Protein AF-A0AAU6SR54-F1 (afdb_monomer)

InterPro domains:
  IPR010985 Ribbon-helix-helix [SSF47598] (5-48)
  IPR013321 Arc-type ribbon-helix-helix [G3DSA:1.10.1220.10] (1-50)

Secondary structure (DSSP, 8-state):
------PPP------HHHHHHHHHHHHHTT--HHHHHHHHHHHHHHHHHHTT-

pLDDT: mean 84.88, std 15.59, range [40.75, 97.69]

Mean predicted aligned error: 7.05 Å

Nearest PDB structures (foldseek):
  5zkt-assembly1_A  TM=5.974E-01  e=4.156E+00  Oryza sativa Japonica Group
  7vp2-assembly1_B  TM=5.941E-01  e=4.156E+00  Arabidopsis thaliana
  7vp4-assembly3_J  TM=5.886E-01  e=6.802E+00  Arabidopsis thaliana
  7odt-assembly1_a  TM=5.119E-01  e=9.448E+00  Homo sapiens

Solvent-accessible surface area (backbone atoms only — not comparable to full-atom values): 3434 Å² total; per-residue (Å²): 133,84,76,79,80,76,74,86,84,80,86,84,91,65,61,69,69,59,48,52,50,43,52,56,54,17,58,77,66,77,45,53,56,66,59,50,51,52,52,52,52,52,55,54,54,55,48,57,62,63,74,73,114

Foldseek 3Di:
DPPPPDDDDDDDDDDPVVVVVLVVVCVVVVHDSVVVVVVVVVVVVVVVVVVVD

Radius of gyration: 14.57 Å; Cα contacts (8 Å, |Δi|>4): 10; chains: 1; bounding box: 43×23×29 Å

Sequence (53 aa):
MEKEFKFKHFSLRLPNEMRNWLVDESAKRFQSQNAMIIEILRKEMNKEVKGSE

Structure (mmCIF, N/CA/C/O backbone):
data_AF-A0AAU6SR54-F1
#
_entry.id   AF-A0AAU6SR54-F1
#
loop_
_atom_site.group_PDB
_atom_site.id
_atom_site.type_symbol
_atom_site.label_atom_id
_atom_site.label_alt_id
_atom_site.label_comp_id
_atom_site.label_asym_id
_atom_site.label_entity_id
_atom_site.label_seq_id
_atom_site.pdbx_PDB_ins_code
_atom_site.Cartn_x
_atom_site.Cartn_y
_atom_site.Cartn_z
_atom_site.occupancy
_atom_site.B_iso_or_equiv
_atom_site.auth_seq_id
_atom_site.auth_comp_id
_atom_site.auth_asym_id
_atom_site.auth_atom_id
_atom_site.pdbx_PDB_model_num
ATOM 1 N N . MET A 1 1 ? 25.108 10.897 20.240 1.00 40.75 1 MET A N 1
ATOM 2 C CA . MET A 1 1 ? 25.022 9.736 19.332 1.00 40.75 1 MET A CA 1
ATOM 3 C C . MET A 1 1 ? 23.548 9.385 19.235 1.00 40.75 1 MET A C 1
ATOM 5 O O . MET A 1 1 ? 22.999 8.821 20.176 1.00 40.75 1 MET A O 1
ATOM 9 N N . GLU A 1 2 ? 22.872 9.879 18.200 1.00 49.84 2 GLU A N 1
ATOM 10 C CA . GLU A 1 2 ? 21.450 9.602 17.988 1.00 49.84 2 GLU A CA 1
ATOM 11 C C . GLU A 1 2 ? 21.297 8.099 17.738 1.00 49.84 2 GLU A C 1
ATOM 13 O O . GLU A 1 2 ? 21.939 7.540 16.851 1.00 49.84 2 GLU A O 1
ATOM 18 N N . LYS A 1 3 ? 20.530 7.410 18.589 1.00 54.75 3 LYS A N 1
ATOM 19 C CA . LYS A 1 3 ? 20.219 5.995 18.380 1.00 54.75 3 LYS A CA 1
ATOM 20 C C . LYS A 1 3 ? 19.352 5.916 17.128 1.00 54.75 3 LYS A C 1
ATOM 22 O O . LYS A 1 3 ? 18.191 6.309 17.187 1.00 54.75 3 LYS A O 1
ATOM 2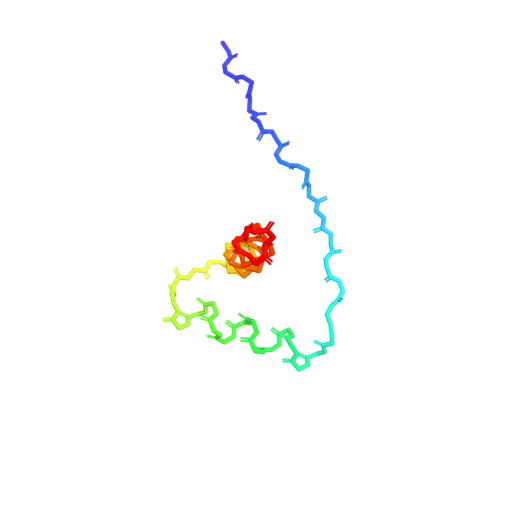7 N N . GLU A 1 4 ? 19.906 5.418 16.024 1.00 55.56 4 GLU A N 1
ATOM 28 C CA . GLU A 1 4 ? 19.124 5.070 14.837 1.00 55.56 4 GLU A CA 1
ATOM 29 C C . GLU A 1 4 ? 17.964 4.167 15.265 1.00 55.56 4 GLU A C 1
ATOM 31 O O . GLU A 1 4 ? 18.151 3.028 15.707 1.00 55.56 4 GLU A O 1
ATOM 36 N N . PHE A 1 5 ? 16.750 4.704 15.192 1.00 57.88 5 PHE A N 1
ATOM 37 C CA . PHE A 1 5 ? 15.540 3.996 15.567 1.00 57.88 5 PHE A CA 1
ATOM 38 C C . PHE A 1 5 ? 15.252 2.953 14.479 1.00 57.88 5 PHE A C 1
ATOM 40 O O . PHE A 1 5 ? 14.597 3.234 13.477 1.00 57.88 5 PHE A O 1
ATOM 47 N N . LYS A 1 6 ? 15.805 1.74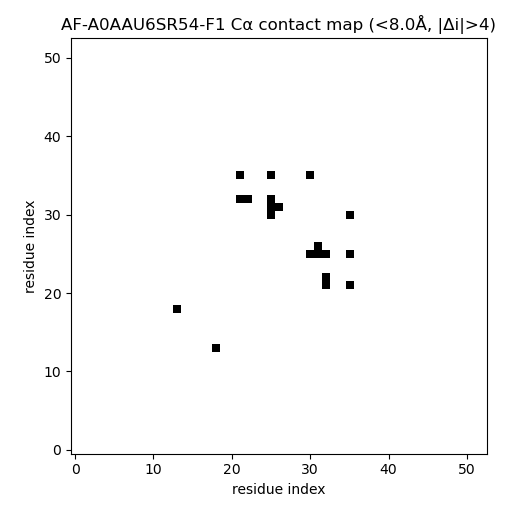4 14.627 1.00 66.56 6 LYS A N 1
ATOM 48 C CA . LYS A 1 6 ? 15.553 0.639 13.694 1.00 66.56 6 LYS A CA 1
ATOM 49 C C . LYS A 1 6 ? 14.116 0.160 13.867 1.00 66.56 6 LYS A C 1
ATOM 51 O O . LYS A 1 6 ? 13.792 -0.531 14.833 1.00 66.56 6 LYS A O 1
ATOM 56 N N . PHE A 1 7 ? 13.250 0.528 12.929 1.00 70.12 7 PHE A N 1
ATOM 57 C CA . PHE A 1 7 ? 11.908 -0.038 12.848 1.00 70.12 7 PHE A CA 1
ATOM 58 C C . PHE A 1 7 ? 12.000 -1.557 12.657 1.00 70.12 7 PHE A C 1
ATOM 60 O O . PHE A 1 7 ? 12.791 -2.047 11.851 1.00 70.12 7 PHE A O 1
ATOM 67 N N . LYS A 1 8 ? 11.198 -2.317 13.412 1.00 79.69 8 LYS A N 1
ATOM 68 C CA . LYS A 1 8 ? 11.117 -3.772 13.242 1.00 79.69 8 LYS A CA 1
ATOM 69 C C . LYS A 1 8 ? 10.563 -4.074 11.850 1.00 79.69 8 LYS A C 1
ATOM 71 O O . LYS A 1 8 ? 9.454 -3.660 11.521 1.00 79.69 8 LYS A O 1
ATOM 76 N N . HIS A 1 9 ? 11.331 -4.803 11.048 1.00 80.19 9 HIS A N 1
ATOM 77 C CA . HIS A 1 9 ? 10.872 -5.281 9.750 1.00 80.19 9 HIS A CA 1
ATOM 78 C C . HIS A 1 9 ? 9.895 -6.445 9.931 1.00 80.19 9 HIS A C 1
ATOM 80 O O . HIS A 1 9 ? 10.107 -7.317 10.774 1.00 80.19 9 HIS A O 1
ATOM 86 N N . PHE A 1 10 ? 8.846 -6.480 9.113 1.00 82.00 10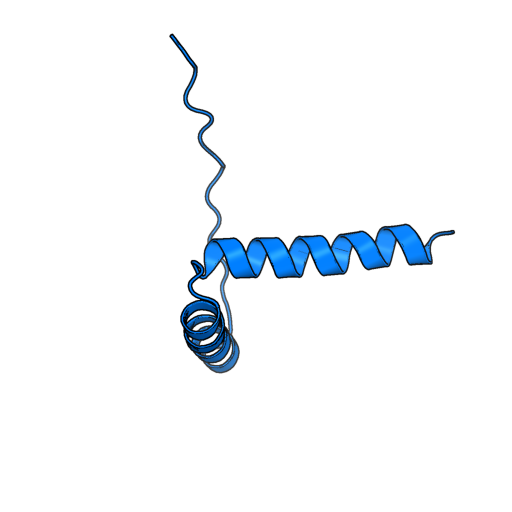 PHE A N 1
ATOM 87 C CA . PHE A 1 10 ? 7.945 -7.622 8.997 1.00 82.00 10 PHE A CA 1
ATOM 88 C C . PHE A 1 10 ? 7.778 -7.995 7.524 1.00 82.00 10 PHE A C 1
ATOM 90 O O . PHE A 1 10 ? 7.935 -7.162 6.634 1.00 82.00 10 PHE A O 1
ATOM 97 N N . SER A 1 11 ? 7.489 -9.268 7.269 1.00 85.38 11 SER A N 1
ATOM 98 C CA . SER A 1 11 ? 7.205 -9.773 5.926 1.00 85.38 11 SER A CA 1
ATOM 99 C C . SER A 1 11 ? 5.714 -10.047 5.798 1.00 85.38 11 SER A C 1
ATOM 101 O O . SER A 1 11 ? 5.167 -10.834 6.568 1.00 85.38 11 SER A O 1
ATOM 103 N N . LEU A 1 12 ? 5.065 -9.422 4.817 1.00 86.50 12 LEU A N 1
ATOM 104 C CA . LEU A 1 12 ? 3.651 -9.638 4.529 1.00 86.50 12 LEU A CA 1
ATOM 105 C C . LEU A 1 12 ? 3.503 -10.623 3.366 1.00 86.50 12 LEU A C 1
ATOM 107 O O . LEU A 1 12 ? 4.019 -10.392 2.271 1.00 86.50 12 LEU A O 1
ATOM 111 N N . ARG A 1 13 ? 2.794 -11.732 3.592 1.00 91.31 13 ARG A N 1
ATOM 112 C CA . ARG A 1 13 ? 2.440 -12.670 2.520 1.00 91.31 13 ARG A CA 1
ATOM 113 C C . ARG A 1 13 ? 1.097 -12.251 1.936 1.00 91.31 13 ARG A C 1
ATOM 115 O O . ARG A 1 13 ? 0.079 -12.358 2.608 1.00 91.31 13 ARG A O 1
ATOM 122 N N . LEU A 1 14 ? 1.123 -11.776 0.695 1.00 91.81 14 LEU A N 1
ATOM 123 C CA . LEU A 1 14 ? -0.063 -11.382 -0.063 1.00 91.81 14 LEU A CA 1
ATOM 124 C C . LEU A 1 14 ? -0.292 -12.336 -1.242 1.00 91.81 14 LEU A C 1
ATOM 126 O O . LEU A 1 14 ? 0.697 -12.786 -1.835 1.00 91.81 14 LEU A O 1
ATOM 130 N N .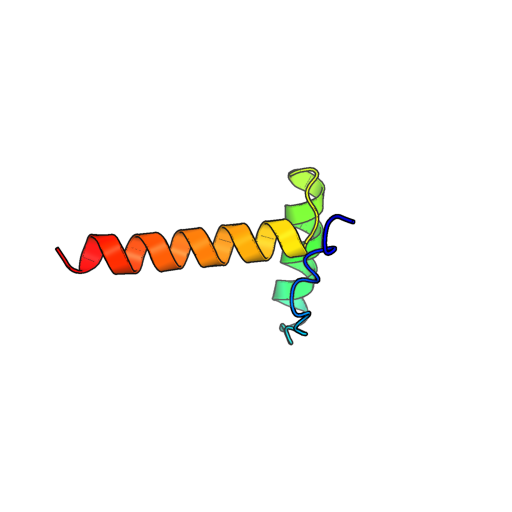 PRO A 1 15 ? -1.559 -12.596 -1.620 1.00 96.88 15 PRO A N 1
ATOM 131 C CA . PRO A 1 15 ? -1.893 -13.181 -2.914 1.00 96.88 15 PRO A CA 1
ATOM 132 C C . PRO A 1 15 ? -1.276 -12.380 -4.066 1.00 96.88 15 PRO A C 1
ATOM 134 O O . PRO A 1 15 ? -1.105 -11.162 -3.965 1.00 96.88 15 PRO A O 1
ATOM 137 N N . ASN A 1 16 ? -0.969 -13.054 -5.177 1.00 96.56 16 ASN A N 1
ATOM 138 C CA . ASN A 1 16 ? -0.299 -12.427 -6.322 1.00 96.56 16 ASN A CA 1
ATOM 139 C C . ASN A 1 16 ? -1.075 -11.223 -6.871 1.00 96.56 16 ASN A C 1
ATOM 141 O O . ASN A 1 16 ? -0.473 -10.195 -7.157 1.00 96.56 16 ASN A O 1
ATOM 145 N N . GLU A 1 17 ? -2.401 -11.325 -6.952 1.00 97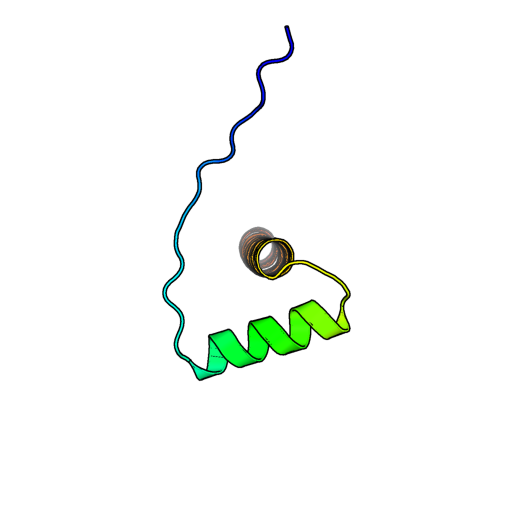.31 17 GLU A N 1
ATOM 146 C CA . GLU A 1 17 ? -3.264 -10.237 -7.419 1.00 97.31 17 GLU A CA 1
ATOM 147 C C . GLU A 1 17 ? -3.115 -8.973 -6.560 1.00 97.31 17 GLU A C 1
ATOM 149 O O . GLU A 1 17 ? -2.859 -7.890 -7.082 1.00 97.31 17 GLU A O 1
ATOM 154 N N . MET A 1 18 ? -3.158 -9.118 -5.231 1.00 96.00 18 MET A N 1
ATOM 155 C CA . MET A 1 18 ? -2.980 -7.996 -4.303 1.00 96.00 18 MET A CA 1
ATOM 156 C C . MET A 1 18 ? -1.566 -7.419 -4.351 1.00 96.00 18 MET A C 1
ATOM 158 O O . MET A 1 18 ? -1.387 -6.212 -4.201 1.00 96.00 18 MET A O 1
ATOM 162 N N . ARG A 1 19 ? -0.549 -8.266 -4.556 1.00 95.25 19 ARG A N 1
ATOM 163 C CA . ARG A 1 19 ? 0.833 -7.803 -4.722 1.00 95.25 19 ARG A CA 1
ATOM 164 C C . ARG A 1 19 ? 0.977 -6.962 -5.989 1.00 95.25 19 ARG A C 1
ATOM 166 O O . ARG A 1 19 ? 1.584 -5.901 -5.920 1.00 95.25 19 ARG A O 1
ATOM 173 N N . ASN A 1 20 ? 0.415 -7.415 -7.108 1.00 97.00 20 ASN A N 1
ATOM 174 C CA . ASN A 1 20 ? 0.462 -6.683 -8.374 1.00 97.00 20 ASN A CA 1
ATOM 175 C C . ASN A 1 20 ? -0.273 -5.346 -8.255 1.00 97.00 20 ASN A C 1
ATOM 177 O O . ASN A 1 20 ? 0.288 -4.306 -8.582 1.00 97.00 20 ASN A O 1
ATOM 181 N N . TRP A 1 21 ? -1.469 -5.360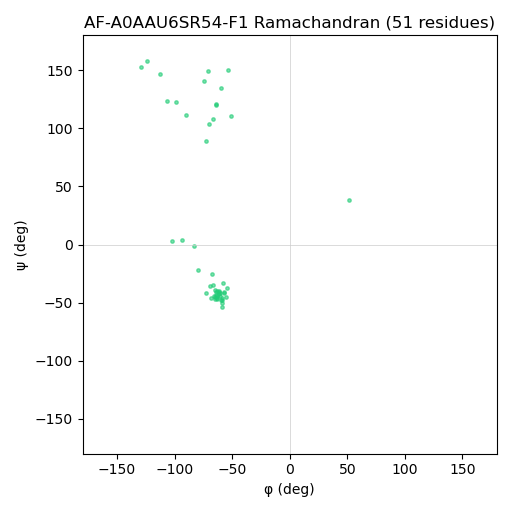 -7.664 1.00 97.06 21 TRP A N 1
ATOM 182 C CA . TRP A 1 21 ? -2.211 -4.139 -7.368 1.00 97.06 21 TRP A CA 1
ATOM 183 C C . TRP A 1 21 ? -1.398 -3.153 -6.514 1.00 97.06 21 TRP A C 1
ATOM 185 O O . TRP A 1 21 ? -1.338 -1.966 -6.828 1.00 97.06 21 TRP A O 1
ATOM 195 N N . LEU A 1 22 ? -0.728 -3.638 -5.462 1.00 96.44 22 LEU A N 1
ATOM 196 C CA . LEU A 1 22 ? 0.098 -2.799 -4.593 1.00 96.44 22 LEU A CA 1
ATOM 197 C C . LEU A 1 22 ? 1.280 -2.179 -5.352 1.00 96.44 22 LEU A C 1
ATOM 199 O O . LEU A 1 22 ? 1.602 -1.013 -5.130 1.00 96.44 22 LEU A O 1
ATOM 203 N N . VAL A 1 23 ? 1.924 -2.942 -6.241 1.00 96.50 23 VAL A N 1
ATOM 204 C CA . VAL A 1 23 ? 3.003 -2.443 -7.108 1.00 96.50 23 VAL A CA 1
ATOM 205 C C . VAL A 1 23 ? 2.482 -1.291 -7.967 1.00 96.50 23 VAL A C 1
ATOM 207 O O . VAL A 1 23 ? 3.035 -0.192 -7.894 1.00 96.50 23 VAL A O 1
ATOM 210 N N . ASP A 1 24 ? 1.388 -1.506 -8.694 1.00 97.69 24 ASP A N 1
ATOM 211 C CA . ASP A 1 24 ? 0.830 -0.527 -9.629 1.00 97.69 24 ASP A CA 1
ATOM 212 C C . ASP A 1 24 ? 0.357 0.749 -8.923 1.00 97.69 24 ASP A C 1
ATOM 214 O O . ASP A 1 24 ? 0.679 1.865 -9.338 1.00 97.69 24 ASP A O 1
ATOM 218 N N . GLU A 1 25 ? -0.384 0.614 -7.824 1.00 96.94 25 GLU A N 1
ATOM 219 C CA . GLU A 1 25 ? -0.906 1.766 -7.087 1.00 96.94 25 GLU A CA 1
ATOM 220 C C . GLU A 1 25 ? 0.190 2.558 -6.369 1.00 96.94 25 GLU A C 1
ATOM 222 O O . GLU A 1 25 ? 0.129 3.791 -6.314 1.00 96.94 25 GLU A O 1
ATOM 227 N N . SER A 1 26 ? 1.217 1.880 -5.849 1.00 97.06 26 SER A N 1
ATOM 228 C CA . SER A 1 26 ? 2.359 2.562 -5.235 1.00 97.06 26 SER A CA 1
ATOM 229 C C . SER A 1 26 ? 3.135 3.388 -6.268 1.00 97.06 26 SER A C 1
ATOM 231 O O . SER A 1 26 ? 3.487 4.537 -5.991 1.00 97.06 26 SER A O 1
ATOM 233 N N . ALA A 1 27 ? 3.289 2.866 -7.492 1.00 97.00 27 ALA A N 1
ATOM 234 C CA . ALA A 1 27 ? 3.930 3.563 -8.601 1.00 97.00 27 ALA A CA 1
ATOM 235 C C . ALA A 1 27 ? 3.140 4.806 -9.042 1.00 97.00 27 ALA A C 1
ATOM 237 O O . ALA A 1 27 ? 3.720 5.885 -9.153 1.00 97.00 27 ALA A O 1
ATOM 238 N N . LYS A 1 28 ? 1.813 4.697 -9.212 1.00 97.19 28 LYS A N 1
ATOM 239 C CA . LYS A 1 28 ? 0.944 5.837 -9.580 1.00 97.19 28 LYS A CA 1
ATOM 240 C C . LYS A 1 28 ? 1.019 6.994 -8.584 1.00 97.19 28 LYS A C 1
ATOM 242 O O . LYS A 1 28 ? 0.874 8.151 -8.965 1.00 97.19 28 LYS A O 1
ATOM 247 N N . ARG A 1 29 ? 1.213 6.679 -7.303 1.00 95.31 29 ARG A N 1
ATOM 248 C CA . ARG A 1 29 ? 1.268 7.647 -6.199 1.00 95.31 29 ARG A CA 1
ATOM 249 C C . ARG A 1 29 ? 2.688 8.100 -5.856 1.00 95.31 29 ARG A C 1
ATOM 251 O O . ARG A 1 29 ? 2.852 8.839 -4.891 1.00 95.31 29 ARG A O 1
ATOM 258 N N . PHE A 1 30 ? 3.695 7.659 -6.615 1.00 96.06 30 PHE A N 1
ATOM 259 C CA . PHE A 1 30 ? 5.112 7.950 -6.368 1.00 96.06 30 PHE A CA 1
ATOM 260 C C . PHE A 1 30 ? 5.552 7.630 -4.929 1.00 96.06 30 PHE A C 1
ATOM 262 O O . PHE A 1 30 ? 6.339 8.358 -4.325 1.00 96.06 30 PHE A O 1
ATOM 269 N N . GLN A 1 31 ? 5.042 6.531 -4.368 1.00 95.62 31 GLN A N 1
ATOM 270 C CA . GLN A 1 31 ? 5.342 6.100 -3.003 1.00 95.62 31 GLN A CA 1
ATOM 271 C C . GLN A 1 31 ? 5.887 4.673 -2.965 1.00 95.62 31 GLN A C 1
ATOM 273 O O . GLN A 1 31 ? 5.643 3.869 -3.861 1.00 95.62 31 GLN A O 1
ATOM 278 N N . SER A 1 32 ? 6.611 4.325 -1.898 1.00 96.00 32 SER A N 1
ATOM 279 C CA . SER A 1 32 ? 7.030 2.934 -1.696 1.00 96.00 32 SER A CA 1
ATOM 280 C C . SER A 1 32 ? 5.836 2.051 -1.322 1.00 96.00 32 SER A C 1
ATOM 282 O O . SER A 1 32 ? 4.912 2.487 -0.634 1.00 96.00 32 SER A O 1
ATOM 284 N N . GLN A 1 33 ? 5.888 0.773 -1.700 1.00 94.50 33 GLN A N 1
ATOM 285 C CA . GLN A 1 33 ? 4.877 -0.219 -1.312 1.00 94.50 33 GLN A CA 1
ATOM 286 C C . GLN A 1 33 ? 4.690 -0.289 0.214 1.00 94.50 33 GLN A C 1
ATOM 288 O O . GLN A 1 33 ? 3.569 -0.407 0.700 1.00 94.50 33 GLN A O 1
ATOM 293 N N . ASN A 1 34 ? 5.778 -0.153 0.981 1.00 93.00 34 ASN A N 1
ATOM 294 C CA . ASN A 1 34 ? 5.725 -0.132 2.443 1.00 93.00 34 ASN A CA 1
ATOM 295 C C . ASN A 1 34 ? 4.976 1.097 2.981 1.00 93.00 34 ASN A C 1
ATOM 297 O O . ASN A 1 34 ? 4.141 0.960 3.872 1.00 93.00 34 ASN A O 1
ATOM 301 N N . ALA A 1 35 ? 5.238 2.287 2.429 1.00 93.75 35 ALA A N 1
ATOM 302 C CA . ALA A 1 35 ? 4.513 3.501 2.806 1.00 93.75 35 ALA A CA 1
ATOM 303 C C . ALA A 1 35 ? 3.012 3.360 2.516 1.00 93.75 35 ALA A C 1
ATOM 305 O O . ALA A 1 35 ? 2.191 3.673 3.376 1.00 93.75 35 ALA A O 1
ATOM 306 N N . MET A 1 36 ? 2.669 2.783 1.362 1.00 95.12 36 MET A N 1
ATOM 307 C CA . MET A 1 36 ? 1.284 2.530 0.981 1.00 95.12 36 MET A CA 1
ATOM 308 C C . MET A 1 36 ? 0.583 1.540 1.925 1.00 95.12 36 MET A C 1
ATOM 310 O O . MET A 1 36 ? -0.539 1.799 2.353 1.00 95.12 36 MET A O 1
ATOM 314 N N . ILE A 1 37 ? 1.237 0.434 2.304 1.00 93.94 37 ILE A N 1
ATOM 315 C CA . ILE A 1 37 ? 0.692 -0.514 3.294 1.00 93.94 37 ILE A CA 1
ATOM 316 C C . ILE A 1 37 ? 0.437 0.194 4.629 1.00 93.94 37 ILE A C 1
ATOM 318 O O . ILE A 1 37 ? -0.629 0.032 5.220 1.00 93.94 37 ILE A O 1
ATOM 322 N N . ILE A 1 38 ? 1.394 0.996 5.103 1.00 92.38 38 ILE A N 1
ATOM 323 C CA . ILE A 1 38 ? 1.260 1.735 6.364 1.00 92.38 38 ILE A CA 1
ATOM 324 C C . ILE A 1 38 ? 0.086 2.722 6.296 1.00 92.38 38 ILE A C 1
ATOM 326 O O . ILE A 1 38 ? -0.662 2.837 7.267 1.00 92.38 38 ILE A O 1
ATOM 330 N N . GLU A 1 39 ? -0.102 3.417 5.172 1.00 93.44 39 GLU A N 1
ATOM 331 C CA . GLU A 1 39 ? -1.243 4.315 4.956 1.00 93.44 39 GLU A CA 1
ATOM 332 C C . GLU A 1 39 ? -2.575 3.560 5.050 1.00 93.44 39 GLU A C 1
ATOM 334 O O . GLU A 1 39 ? -3.469 3.991 5.782 1.00 93.44 39 GLU A O 1
ATOM 339 N N . ILE A 1 40 ? -2.691 2.415 4.368 1.00 93.31 40 ILE A N 1
ATOM 340 C CA . ILE A 1 40 ? -3.896 1.573 4.391 1.00 93.31 40 ILE A CA 1
ATOM 341 C C . ILE A 1 40 ? -4.209 1.128 5.822 1.00 93.31 40 ILE A C 1
ATOM 343 O O . ILE A 1 40 ? -5.328 1.325 6.291 1.00 93.31 40 ILE A O 1
ATOM 347 N N . LEU A 1 41 ? -3.219 0.590 6.541 1.00 92.19 41 LEU A N 1
ATOM 348 C CA . LEU A 1 41 ? -3.402 0.123 7.918 1.00 92.19 41 LEU A CA 1
ATOM 349 C C . LEU A 1 41 ? -3.839 1.257 8.851 1.00 92.19 41 LEU A C 1
ATOM 351 O O . LEU A 1 41 ? -4.784 1.092 9.618 1.00 92.19 41 LEU A O 1
ATOM 355 N N . ARG A 1 42 ? -3.209 2.435 8.754 1.00 92.62 42 ARG A N 1
ATOM 356 C CA . ARG A 1 42 ? -3.604 3.615 9.541 1.00 92.62 42 ARG A CA 1
ATOM 357 C C . ARG A 1 42 ? -5.033 4.048 9.236 1.00 92.62 42 ARG A C 1
ATOM 359 O O . ARG A 1 42 ? -5.761 4.433 10.147 1.00 92.62 42 ARG A O 1
ATOM 366 N N . LYS A 1 43 ? -5.435 4.004 7.964 1.00 92.88 43 LYS A N 1
ATOM 367 C CA . LYS A 1 43 ? -6.789 4.368 7.546 1.00 92.88 43 LYS A CA 1
ATOM 368 C C . LYS A 1 43 ? -7.832 3.419 8.132 1.00 92.88 43 LYS A C 1
ATOM 370 O O . LYS A 1 43 ? -8.851 3.910 8.606 1.00 92.88 43 LYS A O 1
ATOM 375 N N . GLU A 1 44 ? -7.580 2.111 8.128 1.00 91.38 44 GLU A N 1
ATOM 376 C CA . GLU A 1 44 ? -8.497 1.136 8.732 1.00 91.38 44 GLU A CA 1
ATOM 377 C C . GLU A 1 44 ? -8.550 1.269 10.260 1.00 91.38 44 GLU A C 1
ATOM 379 O O . GLU A 1 44 ? -9.639 1.405 10.808 1.00 91.38 44 GLU A O 1
ATOM 384 N N . MET A 1 45 ? -7.405 1.388 10.943 1.00 90.81 45 MET A N 1
ATOM 385 C CA . MET A 1 45 ? -7.376 1.607 12.399 1.00 90.81 45 MET A CA 1
ATOM 386 C C . MET A 1 45 ? -8.158 2.860 12.823 1.00 90.81 45 MET A C 1
ATOM 388 O O . MET A 1 45 ? -8.905 2.842 13.796 1.00 90.81 45 MET A O 1
ATOM 392 N N . ASN A 1 46 ? -8.035 3.960 12.075 1.00 88.19 46 ASN A N 1
ATOM 393 C CA . ASN A 1 46 ? -8.759 5.197 12.377 1.00 88.19 46 ASN A CA 1
ATOM 394 C C . ASN A 1 46 ? -10.281 5.076 12.187 1.00 88.19 46 ASN A C 1
ATOM 396 O O . ASN A 1 46 ? -11.024 5.847 12.796 1.00 88.19 46 ASN A O 1
ATOM 400 N N . LYS A 1 47 ? -10.759 4.154 11.340 1.00 86.56 47 LYS A N 1
ATOM 401 C CA . LYS A 1 47 ? -12.196 3.873 11.211 1.00 86.56 47 LYS A CA 1
ATOM 402 C C . LYS A 1 47 ? -12.717 3.113 12.425 1.00 86.56 47 LYS A C 1
ATOM 404 O O . LYS A 1 47 ? -13.785 3.456 12.916 1.00 86.56 47 LYS A O 1
ATOM 409 N N . GLU A 1 48 ? -11.961 2.133 12.919 1.00 77.88 48 GLU A N 1
ATOM 410 C CA . GLU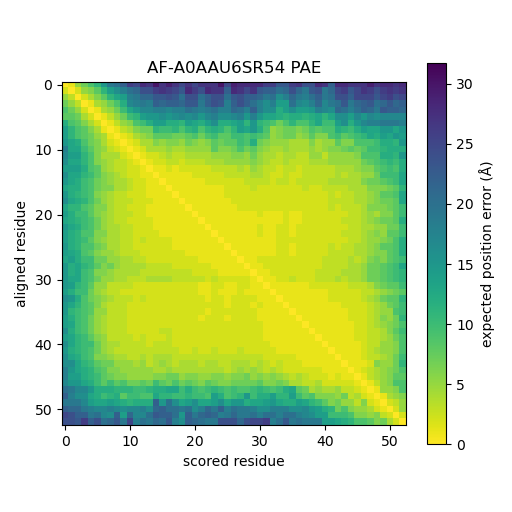 A 1 48 ? -12.335 1.353 14.108 1.00 77.88 48 GLU A CA 1
ATOM 411 C C . GLU A 1 48 ? -12.466 2.246 15.348 1.00 77.88 48 GLU A C 1
ATOM 413 O O . GLU A 1 48 ? -13.443 2.143 16.089 1.00 77.88 48 GLU A O 1
ATOM 418 N N . VAL A 1 49 ? -11.535 3.190 15.527 1.00 73.06 49 VAL A N 1
ATOM 419 C CA . VAL A 1 49 ? -11.568 4.137 16.654 1.00 73.06 49 VAL A CA 1
ATOM 420 C C . VAL A 1 49 ? -12.798 5.051 16.599 1.00 73.06 49 VAL A C 1
ATOM 422 O O . VAL A 1 49 ? -13.423 5.274 17.627 1.00 73.06 49 VAL A O 1
ATOM 425 N N . LYS A 1 50 ? -13.187 5.545 15.415 1.00 66.25 50 LYS A N 1
ATOM 426 C CA . LYS A 1 50 ? -14.348 6.444 15.255 1.00 66.25 50 LYS A CA 1
ATOM 427 C C . LYS A 1 50 ? -15.707 5.741 15.252 1.00 66.25 50 LYS A C 1
ATOM 429 O O . LYS A 1 50 ? -16.712 6.396 15.475 1.00 66.25 50 LYS A O 1
ATOM 434 N N . GLY A 1 51 ? -15.758 4.444 14.948 1.00 59.41 51 GLY A N 1
ATOM 435 C CA . GLY A 1 51 ? -16.990 3.645 15.012 1.00 59.41 51 GLY A CA 1
ATOM 436 C C . GLY A 1 51 ? -17.316 3.114 16.411 1.00 59.41 51 GLY A C 1
ATOM 437 O O . GLY A 1 51 ? -18.316 2.422 16.569 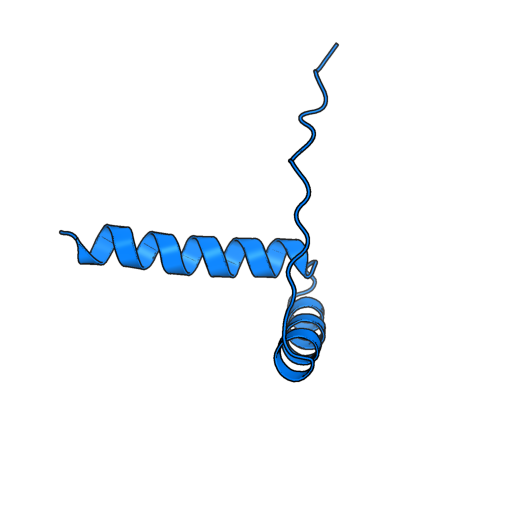1.00 59.41 51 GLY A O 1
ATOM 438 N N . SER A 1 52 ? -16.452 3.395 17.392 1.00 59.53 52 SER A N 1
ATOM 439 C CA . SER A 1 52 ? -16.597 2.986 18.794 1.00 59.53 52 SER A CA 1
ATOM 440 C C . SER A 1 52 ? -17.0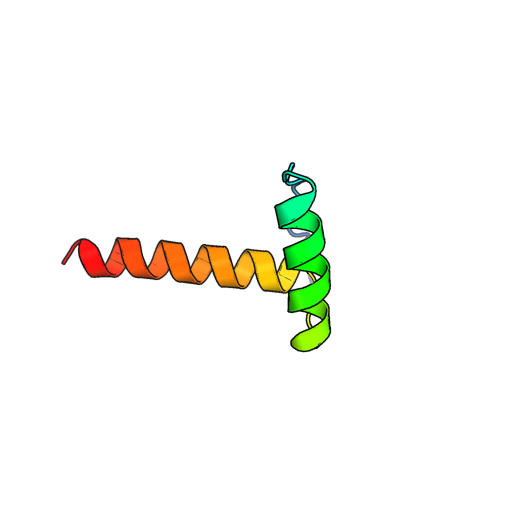93 4.122 19.710 1.00 59.53 52 SER A C 1
ATOM 442 O O . SER A 1 52 ? -17.176 3.919 20.921 1.00 59.53 52 SER A O 1
ATOM 444 N N . GLU A 1 53 ? -17.388 5.298 19.142 1.00 48.47 53 GLU A N 1
ATOM 445 C CA . GLU A 1 53 ? -18.100 6.426 19.777 1.00 48.47 53 GLU A CA 1
ATOM 446 C C . GLU A 1 53 ? -19.584 6.405 19.388 1.00 48.47 53 GLU A C 1
ATOM 448 O O . GLU A 1 53 ? -20.418 6.721 20.266 1.00 48.47 53 GLU A O 1
#

Organism: NCBI:txid2920705